Protein AF-A0A6A8Q564-F1 (afdb_monomer_lite)

Structu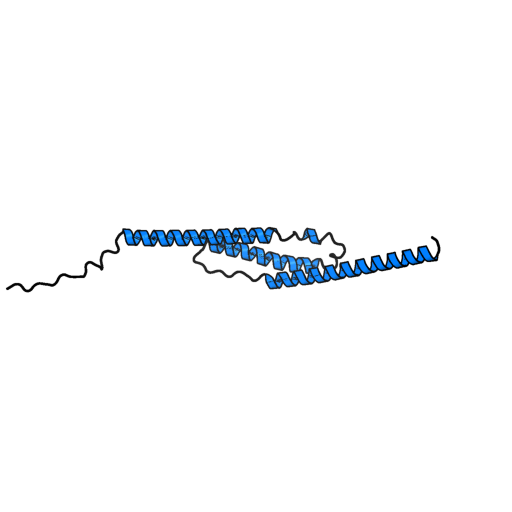re (mmCIF, N/CA/C/O backbone):
data_AF-A0A6A8Q564-F1
#
_entry.id   AF-A0A6A8Q564-F1
#
loop_
_atom_site.group_PDB
_atom_site.id
_atom_site.type_symbol
_atom_site.label_atom_id
_atom_site.label_alt_id
_atom_site.label_comp_id
_atom_site.label_asym_id
_atom_site.label_entity_id
_atom_site.label_seq_id
_atom_site.pdbx_PDB_ins_code
_atom_site.Cartn_x
_atom_site.Cartn_y
_atom_site.Cartn_z
_atom_site.occupancy
_atom_site.B_iso_or_equiv
_atom_site.auth_seq_id
_atom_site.auth_comp_id
_atom_site.auth_asym_id
_atom_site.auth_atom_id
_atom_site.pdbx_PDB_model_num
ATOM 1 N N . MET A 1 1 ? -69.974 5.986 51.481 1.00 38.88 1 MET A N 1
ATOM 2 C CA . MET A 1 1 ? -70.125 5.284 50.184 1.00 38.88 1 MET A CA 1
ATOM 3 C C . MET A 1 1 ? -68.787 5.341 49.445 1.00 38.88 1 MET A C 1
ATOM 5 O O . MET A 1 1 ? -68.250 6.426 49.281 1.00 38.88 1 MET A O 1
ATOM 9 N N . LYS A 1 2 ? -68.194 4.182 49.119 1.00 44.12 2 LYS A N 1
ATOM 10 C CA . LYS A 1 2 ? -66.870 4.023 48.475 1.00 44.12 2 LYS A CA 1
ATOM 11 C C . LYS A 1 2 ? -66.884 4.574 47.041 1.00 44.12 2 LYS A C 1
ATOM 13 O O . LYS A 1 2 ? -67.688 4.102 46.245 1.00 44.12 2 LYS A O 1
ATOM 18 N N . SER A 1 3 ? -65.941 5.448 46.681 1.00 41.62 3 SER A N 1
ATOM 19 C CA . SER A 1 3 ? -65.577 5.686 45.275 1.00 41.62 3 SER A CA 1
ATOM 20 C C . SER A 1 3 ? -64.182 5.121 45.006 1.00 41.62 3 SER A C 1
ATOM 22 O O . SER A 1 3 ? -63.216 5.423 45.706 1.00 41.62 3 SER A O 1
ATOM 24 N N . ARG A 1 4 ? -64.125 4.201 44.041 1.00 47.22 4 ARG A N 1
ATOM 25 C CA . ARG A 1 4 ? -62.981 3.362 43.673 1.00 47.22 4 ARG A CA 1
ATOM 26 C C . ARG A 1 4 ? -61.884 4.210 43.017 1.00 47.22 4 ARG A C 1
ATOM 28 O O . ARG A 1 4 ? -62.090 4.731 41.923 1.00 47.22 4 ARG A O 1
ATOM 35 N N . LYS A 1 5 ? -60.692 4.266 43.623 1.00 45.41 5 LYS A N 1
ATOM 36 C CA . LYS A 1 5 ? -59.458 4.616 42.900 1.00 45.41 5 LYS A CA 1
ATOM 37 C C . LYS A 1 5 ? -59.233 3.555 41.818 1.00 45.41 5 LYS A C 1
ATOM 39 O O . LYS A 1 5 ? -59.021 2.388 42.138 1.00 45.41 5 LYS A O 1
ATOM 44 N N . ARG A 1 6 ? -59.311 3.952 40.546 1.00 45.88 6 ARG A N 1
ATOM 45 C CA . ARG A 1 6 ? -58.879 3.125 39.412 1.00 45.88 6 ARG A CA 1
ATOM 46 C C . ARG A 1 6 ? -57.365 2.943 39.520 1.00 45.88 6 ARG A C 1
ATOM 48 O O . ARG A 1 6 ? -56.615 3.893 39.335 1.00 45.88 6 ARG A O 1
ATOM 55 N N . SER A 1 7 ? -56.930 1.737 39.866 1.00 50.62 7 SER A N 1
ATOM 56 C CA . SER A 1 7 ? -55.524 1.332 39.916 1.00 50.62 7 SER A CA 1
ATOM 57 C C . SER A 1 7 ? -55.163 0.492 38.685 1.00 50.62 7 SER A C 1
ATOM 59 O O . SER A 1 7 ? -54.910 -0.704 38.795 1.00 50.62 7 SER A O 1
ATOM 61 N N . LEU A 1 8 ? -55.179 1.098 37.502 1.00 50.97 8 LEU A N 1
ATOM 62 C CA . LEU A 1 8 ? -54.572 0.574 36.269 1.00 50.97 8 LEU A CA 1
ATOM 63 C C . LEU A 1 8 ? -54.075 1.821 35.520 1.00 50.97 8 LEU A C 1
ATOM 65 O O . LEU A 1 8 ? -54.876 2.716 35.301 1.00 50.97 8 LEU A O 1
ATOM 69 N N . SER A 1 9 ? -52.813 2.039 35.157 1.00 46.44 9 SER A N 1
ATOM 70 C CA . SER A 1 9 ? -51.687 1.150 34.900 1.00 46.44 9 SER A CA 1
ATOM 71 C C . SER A 1 9 ? -50.391 1.952 35.120 1.00 46.44 9 SER A C 1
ATOM 73 O O . SER A 1 9 ? -50.014 2.760 34.284 1.00 46.44 9 SER A O 1
ATOM 75 N N . ILE A 1 10 ? -49.732 1.782 36.270 1.00 44.69 10 ILE A N 1
ATOM 76 C CA . ILE A 1 10 ? -48.368 2.312 36.526 1.00 44.69 10 ILE A CA 1
ATOM 77 C C . ILE A 1 10 ? -47.381 1.133 36.680 1.00 44.69 10 ILE A C 1
ATOM 79 O O . ILE A 1 10 ? -46.178 1.300 36.840 1.00 44.69 10 ILE A O 1
ATOM 83 N N . ARG A 1 11 ? -47.876 -0.111 36.575 1.00 50.00 11 ARG A N 1
ATOM 84 C CA . ARG A 1 11 ? -47.063 -1.332 36.706 1.00 50.00 11 ARG A CA 1
ATOM 85 C C . ARG A 1 11 ? -46.187 -1.635 35.487 1.00 50.00 11 ARG A C 1
ATOM 87 O O . ARG A 1 11 ? -45.422 -2.583 35.551 1.00 50.00 11 ARG A O 1
ATOM 94 N N . GLN A 1 12 ? -46.282 -0.861 34.407 1.00 48.06 12 GLN A N 1
ATOM 95 C CA . GLN A 1 12 ? -45.376 -1.010 33.261 1.00 48.06 12 GLN A CA 1
ATOM 96 C C . GLN A 1 12 ? -44.097 -0.169 33.394 1.00 48.06 12 GLN A C 1
ATOM 98 O O . GLN A 1 12 ? -43.156 -0.388 32.648 1.00 48.06 12 GLN A O 1
ATOM 103 N N . GLN A 1 13 ? -44.017 0.760 34.357 1.00 49.34 13 GLN A N 1
ATOM 104 C CA . GLN A 1 13 ? -42.848 1.638 34.516 1.00 49.34 13 GLN A CA 1
ATOM 105 C C . GLN A 1 13 ? -41.743 1.079 35.424 1.00 49.34 13 GLN A C 1
ATOM 107 O O . GLN A 1 13 ? -40.684 1.688 35.513 1.00 49.34 13 GLN A O 1
ATOM 112 N N . LYS A 1 14 ? -41.961 -0.054 36.109 1.00 53.19 14 LYS A N 1
ATOM 113 C CA . LYS A 1 14 ? -40.992 -0.599 37.082 1.00 53.19 14 LYS A CA 1
ATOM 114 C C . LYS A 1 14 ? -40.462 -1.993 36.754 1.00 53.19 14 LYS A C 1
ATOM 116 O O . LYS A 1 14 ? -39.824 -2.605 37.601 1.00 53.19 14 LYS A O 1
ATOM 121 N N . THR A 1 15 ? -40.701 -2.464 35.537 1.00 51.25 15 THR A N 1
ATOM 122 C CA . THR A 1 15 ? -40.253 -3.784 35.100 1.00 51.25 15 THR A CA 1
ATOM 123 C C . THR A 1 15 ? -39.588 -3.667 33.737 1.00 51.25 15 THR A C 1
ATOM 125 O O . THR A 1 15 ? -40.024 -4.253 32.755 1.00 51.25 15 THR A O 1
ATOM 128 N N . ILE A 1 16 ? -38.498 -2.901 33.676 1.00 59.28 16 ILE A N 1
ATOM 129 C CA . ILE A 1 16 ? -37.371 -3.424 32.908 1.00 59.28 16 ILE A CA 1
ATOM 130 C C . ILE A 1 16 ? -36.977 -4.666 33.715 1.00 59.28 16 ILE A C 1
ATOM 132 O O . ILE A 1 16 ? -36.449 -4.533 34.818 1.00 59.28 16 ILE A O 1
ATOM 136 N N . THR A 1 17 ? -37.448 -5.842 33.293 1.00 74.38 17 THR A N 1
ATOM 137 C CA . THR A 1 17 ? -37.092 -7.106 33.943 1.00 74.38 17 THR A CA 1
ATOM 138 C C . THR A 1 17 ? -35.577 -7.250 33.887 1.00 74.38 17 THR A C 1
ATOM 140 O O . THR A 1 17 ? -34.951 -6.773 32.942 1.00 74.38 17 THR A O 1
ATOM 143 N N . GLU A 1 18 ? -34.983 -7.899 34.883 1.00 76.12 18 GLU A N 1
ATOM 144 C CA . GLU A 1 18 ? -33.559 -8.255 34.838 1.00 76.12 18 GLU A CA 1
ATOM 145 C C . GLU A 1 18 ? -33.235 -8.987 33.522 1.00 76.12 18 GLU A C 1
ATOM 147 O O . GLU A 1 18 ? -32.281 -8.617 32.855 1.00 76.12 18 GLU A O 1
ATOM 152 N N . GLU A 1 19 ? -34.145 -9.846 33.037 1.00 79.62 19 GLU A N 1
ATOM 153 C CA . GLU A 1 19 ? -34.081 -10.466 31.700 1.00 79.62 19 GLU A CA 1
ATOM 154 C C . GLU A 1 19 ? -33.926 -9.466 30.540 1.00 79.62 19 GLU A C 1
ATOM 156 O O . GLU A 1 19 ? -33.156 -9.705 29.613 1.00 79.62 19 GLU A O 1
ATOM 161 N N . LEU A 1 20 ? -34.645 -8.336 30.558 1.00 80.69 20 LEU A N 1
ATOM 162 C CA . LEU A 1 20 ? -34.512 -7.318 29.514 1.00 80.69 20 LEU A CA 1
ATOM 163 C C . LEU A 1 20 ? -33.159 -6.598 29.622 1.00 80.69 20 LEU A C 1
ATOM 165 O O . LEU A 1 20 ? -32.549 -6.312 28.598 1.00 80.69 20 LEU A O 1
ATOM 169 N N . ILE A 1 21 ? -32.674 -6.328 30.838 1.00 82.69 21 ILE A N 1
ATOM 170 C CA . ILE A 1 21 ? -31.349 -5.721 31.059 1.00 82.69 21 ILE A CA 1
ATOM 171 C C . ILE A 1 21 ? -30.245 -6.652 30.561 1.00 82.69 21 ILE A C 1
ATOM 173 O O . ILE A 1 21 ? -29.335 -6.193 29.873 1.00 82.69 21 ILE A O 1
ATOM 177 N N . ASP A 1 22 ? -30.338 -7.934 30.896 1.00 83.56 22 ASP A N 1
ATOM 178 C CA . ASP A 1 22 ? -29.341 -8.934 30.529 1.00 83.56 22 ASP A CA 1
ATOM 179 C C . ASP A 1 22 ? -29.355 -9.173 29.017 1.00 83.56 22 ASP A C 1
ATOM 181 O O . ASP A 1 22 ? -28.312 -9.049 28.390 1.00 83.56 22 ASP A O 1
ATOM 185 N N . SER A 1 23 ? -30.530 -9.313 28.389 1.00 79.25 23 SER A N 1
ATOM 186 C CA . SER A 1 23 ? -30.617 -9.438 26.922 1.00 79.25 23 SER A CA 1
ATOM 187 C C . SER A 1 23 ? -30.040 -8.235 26.163 1.00 79.25 23 SER A C 1
ATOM 189 O O . SER A 1 23 ? -29.470 -8.396 25.085 1.00 79.25 23 SER A O 1
ATOM 191 N N . ILE A 1 24 ? -30.165 -7.021 26.715 1.00 78.62 24 ILE A N 1
ATOM 192 C CA . ILE A 1 24 ? -29.563 -5.819 26.131 1.00 78.62 24 ILE A CA 1
ATOM 193 C C . ILE A 1 24 ? -28.039 -5.879 26.263 1.00 78.62 24 ILE A C 1
ATOM 195 O O . ILE A 1 24 ? -27.350 -5.610 25.283 1.00 78.62 24 ILE A O 1
ATOM 199 N N . LYS A 1 25 ? -27.513 -6.223 27.444 1.00 78.06 25 LYS A N 1
ATOM 200 C CA . LYS A 1 25 ? -26.063 -6.360 27.659 1.00 78.06 25 LYS A CA 1
ATOM 201 C C . LYS A 1 25 ? -25.466 -7.428 26.753 1.00 78.06 25 LYS A C 1
ATOM 203 O O . LYS A 1 25 ? -24.523 -7.120 26.039 1.00 78.06 25 LYS A O 1
ATOM 208 N N . ASP A 1 26 ? -26.076 -8.608 26.715 1.00 83.19 26 ASP A N 1
ATOM 209 C CA . ASP A 1 26 ? -25.619 -9.728 25.895 1.00 83.19 26 ASP A CA 1
ATOM 210 C C . ASP A 1 26 ? -25.576 -9.336 24.411 1.00 83.19 26 ASP A C 1
ATOM 212 O O . ASP A 1 26 ? -24.584 -9.581 23.733 1.00 83.19 26 ASP A O 1
ATOM 216 N N . TYR A 1 27 ? -26.599 -8.633 23.910 1.00 77.12 27 TYR A N 1
ATOM 217 C CA . TYR A 1 27 ? -26.601 -8.134 22.532 1.00 77.12 27 TYR A CA 1
ATOM 218 C C . TYR A 1 27 ? -25.490 -7.100 22.271 1.00 77.12 27 TYR A C 1
ATOM 220 O O . TYR A 1 27 ? -24.844 -7.127 21.220 1.00 77.12 27 TYR A O 1
ATOM 228 N N . PHE A 1 28 ? -25.251 -6.171 23.203 1.00 76.94 28 PHE A N 1
ATOM 229 C CA . PHE A 1 28 ? -24.157 -5.201 23.078 1.00 76.94 28 PHE A CA 1
ATOM 230 C C . PHE A 1 28 ? -22.781 -5.877 23.121 1.00 76.94 28 PHE A C 1
ATOM 232 O O . PHE A 1 28 ? -21.900 -5.487 22.356 1.00 76.94 28 PHE A O 1
ATOM 239 N N . ASP A 1 29 ? -22.618 -6.911 23.940 1.00 84.62 29 ASP A N 1
ATOM 240 C CA . ASP A 1 29 ? -21.383 -7.686 24.030 1.00 84.62 29 ASP A CA 1
ATOM 241 C C . ASP A 1 29 ? -21.158 -8.512 22.750 1.00 84.62 29 ASP A C 1
ATOM 243 O O . ASP A 1 29 ? -20.077 -8.464 22.164 1.00 84.62 29 ASP A O 1
ATOM 247 N N . GLU A 1 30 ? -22.187 -9.195 22.236 1.00 87.06 30 GLU A N 1
ATOM 248 C CA . GLU A 1 30 ? -22.106 -9.961 20.983 1.00 87.06 30 GLU A CA 1
ATOM 249 C C . GLU A 1 30 ? -21.781 -9.074 19.775 1.00 87.06 30 GLU A C 1
ATOM 251 O O . GLU A 1 30 ? -20.938 -9.422 18.941 1.00 87.06 30 GLU A O 1
ATOM 256 N N . THR A 1 31 ? -22.441 -7.917 19.669 1.00 84.88 31 THR A N 1
ATOM 257 C CA . THR A 1 31 ? -22.193 -6.968 18.574 1.00 84.88 31 THR A CA 1
ATOM 258 C C . THR A 1 31 ? -20.792 -6.375 18.658 1.00 84.88 31 THR A C 1
ATOM 260 O O . THR A 1 31 ? -20.092 -6.328 17.645 1.00 84.88 31 THR A O 1
ATOM 263 N N . PHE A 1 32 ? -20.337 -6.017 19.860 1.00 87.00 32 PHE A N 1
ATOM 264 C CA . PHE A 1 32 ? -18.974 -5.551 20.091 1.00 87.00 32 PHE A CA 1
ATOM 265 C C . PHE A 1 32 ? -17.935 -6.607 19.687 1.00 87.00 32 PHE A C 1
ATOM 267 O O . PHE A 1 32 ? -17.041 -6.320 18.890 1.00 87.00 32 PHE A O 1
ATOM 274 N N . GLU A 1 33 ? -18.074 -7.847 20.158 1.00 90.69 33 GLU A N 1
ATOM 275 C CA . GLU A 1 33 ? -17.155 -8.939 19.814 1.00 90.69 33 GLU A CA 1
ATOM 276 C C . GLU A 1 33 ? -17.154 -9.247 18.308 1.00 90.69 33 GLU A C 1
ATOM 278 O O . GLU A 1 33 ? -16.105 -9.515 17.709 1.00 90.69 33 GLU A O 1
ATOM 283 N N . SER A 1 34 ? -18.317 -9.169 17.656 1.00 92.69 34 SER A N 1
ATOM 284 C CA . SER A 1 34 ? -18.436 -9.315 16.202 1.00 92.69 34 SER A CA 1
ATOM 285 C C . SER A 1 34 ? -17.668 -8.224 15.444 1.00 92.69 34 SER A C 1
ATOM 287 O O . SER A 1 34 ? -16.942 -8.523 14.484 1.00 92.69 34 SER A O 1
ATOM 289 N N . ASP A 1 35 ? -17.773 -6.970 15.881 1.00 92.88 35 ASP A N 1
ATOM 290 C CA . ASP A 1 35 ? -17.071 -5.841 15.268 1.00 92.88 35 ASP A CA 1
ATOM 291 C C . ASP A 1 35 ? -15.551 -5.962 15.453 1.00 92.88 35 ASP A C 1
ATOM 293 O O . ASP A 1 35 ? -14.792 -5.812 14.489 1.00 92.88 35 ASP A O 1
ATOM 297 N N . ILE A 1 36 ? -15.092 -6.342 16.649 1.00 95.44 36 ILE A N 1
ATOM 298 C CA . ILE A 1 36 ? -13.671 -6.607 16.923 1.00 95.44 36 ILE A CA 1
ATOM 299 C C . ILE A 1 36 ? -13.137 -7.738 16.047 1.00 95.44 36 ILE A C 1
ATOM 301 O O . ILE A 1 36 ? -12.054 -7.623 15.464 1.00 95.44 36 ILE A O 1
ATOM 305 N N . ASN A 1 37 ? -13.891 -8.827 15.905 1.00 96.38 37 ASN A N 1
ATOM 306 C CA . ASN A 1 37 ? -13.502 -9.931 15.031 1.00 96.38 37 ASN A CA 1
ATOM 307 C C . ASN A 1 37 ? -13.449 -9.509 13.558 1.00 96.38 37 ASN A C 1
ATOM 309 O O . ASN A 1 37 ? -12.573 -9.964 12.818 1.00 96.38 37 ASN A O 1
ATOM 313 N N . SER A 1 38 ? -14.339 -8.617 13.129 1.00 96.44 38 SER A N 1
ATOM 314 C CA . SER A 1 38 ? -14.319 -8.053 11.777 1.00 96.44 38 SER A CA 1
ATOM 315 C C . SER A 1 38 ? -13.082 -7.182 11.543 1.00 96.44 38 SER A C 1
ATOM 317 O O . SER A 1 38 ? -12.436 -7.317 10.502 1.00 96.44 38 SER A O 1
ATOM 319 N N . LEU A 1 39 ? -12.684 -6.369 12.526 1.00 96.75 39 LEU A N 1
ATOM 320 C CA . LEU A 1 39 ? -11.449 -5.580 12.470 1.00 96.75 39 LEU A CA 1
ATOM 321 C C . LEU A 1 39 ? -10.193 -6.463 12.435 1.00 96.75 39 LEU A C 1
ATOM 323 O O . LEU A 1 39 ? -9.297 -6.211 11.635 1.00 96.75 39 LEU A O 1
ATOM 327 N N . LYS A 1 40 ? -10.138 -7.543 13.224 1.00 97.75 40 LYS A N 1
ATOM 328 C CA . LYS A 1 40 ? -9.022 -8.511 13.179 1.00 97.75 40 LYS A CA 1
ATOM 329 C C . LYS A 1 40 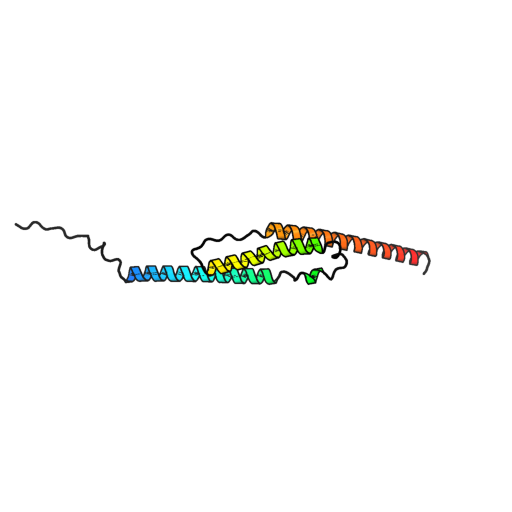? -8.911 -9.198 11.816 1.00 97.75 40 LYS A C 1
ATOM 331 O O . LYS A 1 40 ? -7.815 -9.355 11.289 1.00 97.75 40 LYS A O 1
ATOM 336 N N . LYS A 1 41 ? -10.044 -9.572 11.209 1.00 98.12 41 LYS A N 1
ATOM 337 C CA . LYS A 1 41 ? -10.068 -10.119 9.841 1.00 98.12 41 LYS A CA 1
ATOM 338 C C . LYS A 1 41 ? -9.593 -9.096 8.810 1.00 98.12 41 LYS A C 1
ATOM 340 O O . LYS A 1 41 ? -8.900 -9.475 7.870 1.00 98.12 41 LYS A O 1
ATOM 345 N N . LEU A 1 42 ? -9.967 -7.824 8.969 1.00 97.12 42 LEU A N 1
ATOM 346 C CA . LEU A 1 42 ? -9.468 -6.742 8.122 1.00 97.12 42 LEU A CA 1
ATOM 347 C C . LEU A 1 42 ? -7.948 -6.602 8.252 1.00 97.12 42 LEU A C 1
ATOM 349 O O . LEU A 1 42 ? -7.285 -6.561 7.222 1.00 97.12 42 LEU A O 1
ATOM 353 N N . LEU A 1 43 ? -7.414 -6.586 9.479 1.00 97.81 43 LEU A N 1
ATOM 354 C CA . LEU A 1 43 ? -5.973 -6.523 9.732 1.00 97.81 43 LEU A CA 1
ATOM 355 C C . LEU A 1 43 ? -5.241 -7.679 9.050 1.00 97.81 43 LEU A C 1
ATOM 357 O O . LEU A 1 43 ? -4.310 -7.428 8.300 1.00 97.81 43 LEU A O 1
ATOM 361 N N . ASN A 1 44 ? -5.708 -8.920 9.222 1.00 98.00 44 ASN A N 1
ATOM 362 C CA . ASN A 1 44 ? -5.086 -10.080 8.578 1.00 98.00 44 ASN A CA 1
ATOM 363 C C . ASN A 1 44 ? -5.059 -9.943 7.051 1.00 98.00 44 ASN A C 1
ATOM 365 O O . ASN A 1 44 ? -4.005 -10.085 6.445 1.00 98.00 44 ASN A O 1
ATOM 369 N N . ARG A 1 45 ? -6.197 -9.604 6.429 1.00 97.69 45 ARG A N 1
ATOM 370 C CA . ARG A 1 45 ? -6.271 -9.413 4.970 1.00 97.69 45 ARG A CA 1
ATOM 371 C C . ARG A 1 45 ? -5.374 -8.277 4.487 1.00 97.69 45 ARG A C 1
ATOM 373 O O . ARG A 1 45 ? -4.834 -8.352 3.387 1.00 97.69 45 ARG A O 1
ATOM 380 N N . TYR A 1 46 ? -5.275 -7.209 5.275 1.00 96.62 46 TYR A N 1
ATOM 381 C CA . TYR A 1 46 ? -4.403 -6.084 4.976 1.00 96.62 46 TYR A CA 1
ATOM 382 C C . TYR A 1 46 ? -2.939 -6.530 5.038 1.00 96.62 46 TYR A C 1
ATOM 384 O O . TYR A 1 46 ? -2.234 -6.383 4.048 1.00 96.62 46 TYR A O 1
ATOM 392 N N . SER A 1 47 ? -2.514 -7.175 6.126 1.00 95.06 47 SER A N 1
ATOM 393 C CA . SER A 1 47 ? -1.157 -7.706 6.286 1.00 95.06 47 SER A CA 1
ATOM 394 C C . SER A 1 47 ? -0.781 -8.686 5.173 1.00 95.06 47 SER A C 1
ATOM 396 O O . SER A 1 47 ? 0.232 -8.472 4.513 1.00 95.06 47 SER A O 1
ATOM 398 N N . GLU A 1 48 ? -1.637 -9.668 4.874 1.00 96.50 48 GLU A N 1
ATOM 399 C CA . GLU A 1 48 ? -1.440 -10.626 3.774 1.00 96.50 48 GLU A CA 1
ATOM 400 C C . GLU A 1 48 ? -1.227 -9.915 2.430 1.00 96.50 48 GLU A C 1
ATOM 402 O O . GLU A 1 48 ? -0.311 -10.252 1.685 1.00 96.50 48 GLU A O 1
ATOM 407 N N . ALA A 1 49 ? -2.032 -8.892 2.120 1.00 94.44 49 ALA A N 1
ATOM 408 C CA . ALA A 1 49 ? -1.850 -8.115 0.897 1.00 94.44 49 ALA A CA 1
ATOM 409 C C . ALA A 1 49 ? -0.504 -7.371 0.891 1.00 94.44 49 ALA A C 1
ATOM 411 O O . ALA A 1 49 ? 0.154 -7.284 -0.144 1.00 94.44 49 ALA A O 1
ATOM 412 N N . THR A 1 50 ? -0.062 -6.860 2.039 1.00 93.31 50 THR A N 1
ATOM 413 C CA . THR A 1 50 ? 1.190 -6.095 2.144 1.00 93.31 50 THR A CA 1
ATOM 414 C C . THR A 1 50 ? 2.446 -6.961 2.137 1.00 93.31 50 THR A C 1
ATOM 416 O O . THR A 1 50 ? 3.504 -6.476 1.745 1.00 93.31 50 THR A O 1
ATOM 419 N N . GLU A 1 51 ? 2.333 -8.236 2.511 1.00 93.25 51 GLU A N 1
ATOM 420 C CA . GLU A 1 51 ? 3.405 -9.231 2.388 1.00 93.25 51 GLU A CA 1
ATOM 421 C C . GLU A 1 51 ? 3.688 -9.601 0.927 1.00 93.25 51 GLU A C 1
ATOM 423 O O . GLU A 1 51 ? 4.781 -10.063 0.611 1.00 93.25 51 GLU A O 1
ATOM 428 N N . THR A 1 52 ? 2.739 -9.360 0.013 1.00 93.44 52 THR A N 1
ATOM 429 C CA . THR A 1 52 ? 2.964 -9.575 -1.427 1.00 93.44 52 THR A CA 1
ATOM 430 C C . THR A 1 52 ? 3.848 -8.509 -2.075 1.00 93.44 52 THR A C 1
ATOM 432 O O . THR A 1 52 ? 4.288 -8.699 -3.209 1.00 93.44 52 THR A O 1
ATOM 435 N N . ILE A 1 53 ? 4.112 -7.396 -1.379 1.00 92.62 53 ILE A N 1
ATOM 436 C CA . ILE A 1 53 ? 4.978 -6.324 -1.874 1.00 92.62 53 ILE A CA 1
ATOM 437 C C . ILE A 1 53 ? 6.426 -6.845 -1.864 1.00 92.62 53 ILE A C 1
ATOM 439 O O . ILE A 1 53 ? 6.931 -7.163 -0.784 1.00 92.62 53 ILE A O 1
ATOM 443 N N . PRO A 1 54 ? 7.099 -6.941 -3.028 1.00 91.38 54 PRO A N 1
ATOM 444 C CA . PRO A 1 54 ? 8.474 -7.424 -3.097 1.00 91.38 54 PRO A CA 1
ATOM 445 C C . PRO A 1 54 ? 9.421 -6.516 -2.321 1.00 91.38 54 PRO A C 1
ATOM 447 O O . PRO A 1 54 ? 9.255 -5.301 -2.344 1.00 91.38 54 PRO A O 1
ATOM 450 N N . ASP A 1 55 ? 10.443 -7.100 -1.698 1.00 91.06 55 ASP A N 1
ATOM 451 C CA . ASP A 1 55 ? 11.522 -6.327 -1.088 1.00 91.06 55 ASP A CA 1
ATOM 452 C C . ASP A 1 55 ? 12.254 -5.467 -2.133 1.00 91.06 55 ASP A C 1
ATOM 454 O O . ASP A 1 55 ? 12.372 -5.856 -3.300 1.00 91.06 55 ASP A O 1
ATOM 458 N N . ILE A 1 56 ? 12.775 -4.313 -1.708 1.00 89.75 56 ILE A N 1
ATOM 459 C CA . ILE A 1 56 ? 13.453 -3.374 -2.607 1.00 89.75 56 ILE A CA 1
ATOM 460 C C . ILE A 1 56 ? 14.659 -4.009 -3.322 1.00 89.75 56 ILE A C 1
ATOM 462 O O . ILE A 1 56 ? 14.879 -3.745 -4.506 1.00 89.75 56 ILE A O 1
ATOM 466 N N . SER A 1 57 ? 15.348 -4.953 -2.671 1.00 88.88 57 SER A N 1
ATOM 467 C CA . SER A 1 57 ? 16.491 -5.681 -3.243 1.00 88.88 57 SER A CA 1
ATOM 468 C C . SER A 1 57 ? 16.146 -6.503 -4.490 1.00 88.88 57 SER A C 1
ATOM 470 O O . SER A 1 57 ? 17.023 -6.825 -5.297 1.00 88.88 57 SER A O 1
ATOM 472 N N . VAL A 1 58 ? 14.865 -6.825 -4.711 1.00 87.94 58 VAL A N 1
ATOM 473 C CA . VAL A 1 58 ? 14.411 -7.502 -5.935 1.00 87.94 58 VAL A CA 1
ATOM 474 C C . VAL A 1 58 ? 14.658 -6.626 -7.169 1.00 87.94 58 VAL A C 1
ATOM 476 O O . VAL A 1 58 ? 14.955 -7.153 -8.244 1.00 87.94 58 VAL A O 1
ATOM 479 N N . PHE A 1 59 ? 14.589 -5.301 -7.022 1.00 84.00 59 PHE A N 1
ATOM 480 C CA . PHE A 1 59 ? 14.722 -4.341 -8.121 1.00 84.00 59 PHE A CA 1
ATOM 481 C C . PHE A 1 59 ? 16.177 -3.927 -8.387 1.00 84.00 59 PHE A C 1
ATOM 483 O O . PHE A 1 59 ? 16.534 -3.649 -9.533 1.00 84.00 59 PHE A O 1
ATOM 490 N N . GLU A 1 60 ? 17.032 -3.972 -7.364 1.00 82.12 60 GLU A N 1
ATOM 491 C CA . GLU A 1 60 ? 18.445 -3.560 -7.426 1.00 82.12 60 GLU A CA 1
ATOM 492 C C . GLU A 1 60 ? 19.296 -4.415 -8.383 1.00 82.12 60 GLU A C 1
ATOM 494 O O . GLU A 1 60 ? 20.298 -3.953 -8.924 1.00 82.12 60 GLU A O 1
ATOM 499 N N . ASN A 1 61 ? 18.882 -5.654 -8.667 1.00 77.94 61 ASN A N 1
ATOM 500 C CA . ASN A 1 61 ? 19.630 -6.578 -9.531 1.00 77.94 61 ASN A CA 1
ATOM 501 C C . ASN A 1 61 ? 19.586 -6.227 -11.035 1.00 77.94 61 ASN A C 1
ATOM 503 O O . ASN A 1 61 ? 20.119 -6.971 -11.864 1.00 77.94 61 ASN A O 1
ATOM 507 N N . ASN A 1 62 ? 18.948 -5.119 -11.419 1.00 77.56 62 ASN A N 1
ATOM 508 C CA . ASN A 1 62 ? 18.811 -4.700 -12.808 1.00 77.56 62 ASN A CA 1
ATOM 509 C C . ASN A 1 62 ? 19.807 -3.576 -13.163 1.00 77.56 62 ASN A C 1
ATOM 511 O O . ASN A 1 62 ? 19.693 -2.485 -12.623 1.00 77.56 62 ASN A O 1
ATOM 515 N N . PRO A 1 63 ? 20.718 -3.742 -14.140 1.00 77.81 63 PRO A N 1
ATOM 516 C CA . PRO A 1 63 ? 21.640 -2.674 -14.552 1.00 77.81 63 PRO A CA 1
ATOM 517 C C . PRO A 1 63 ? 20.966 -1.377 -15.038 1.00 77.81 63 PRO A C 1
ATOM 519 O O . PRO A 1 63 ? 21.598 -0.328 -15.081 1.00 77.81 63 PRO A O 1
ATOM 522 N N . MET A 1 64 ? 19.689 -1.431 -15.432 1.00 81.25 64 MET A N 1
ATOM 523 C CA . MET A 1 64 ? 18.906 -0.249 -15.815 1.00 81.25 64 MET A CA 1
ATOM 524 C C . MET A 1 64 ? 18.296 0.488 -14.609 1.00 81.25 64 MET A C 1
ATOM 526 O O . MET A 1 64 ? 17.699 1.544 -14.810 1.00 81.25 64 MET A O 1
ATOM 530 N N . TYR A 1 65 ? 18.448 -0.047 -13.391 1.00 82.56 65 TYR A N 1
ATOM 531 C CA . TYR A 1 65 ? 17.983 0.532 -12.127 1.00 82.56 65 TYR A CA 1
ATOM 532 C C . TYR A 1 65 ? 18.891 1.654 -11.616 1.00 82.56 65 TYR A C 1
ATOM 534 O O . TYR A 1 65 ? 18.378 2.664 -11.153 1.00 82.56 65 TYR A O 1
ATOM 542 N N . GLU A 1 66 ? 20.217 1.521 -11.753 1.00 86.00 66 GLU A N 1
ATOM 543 C CA . GLU A 1 66 ? 21.221 2.453 -11.197 1.00 86.00 66 GLU A CA 1
ATOM 544 C C . GLU A 1 66 ? 20.909 3.946 -11.459 1.00 86.00 66 GLU A C 1
ATOM 546 O O . GLU A 1 66 ? 20.972 4.746 -10.526 1.00 86.00 66 GLU A O 1
ATOM 551 N N . PRO A 1 67 ? 20.470 4.375 -12.665 1.00 88.50 67 PRO A N 1
ATOM 552 C CA . PRO A 1 67 ? 20.141 5.784 -12.907 1.00 88.50 67 PRO A CA 1
ATOM 553 C C . PRO A 1 67 ? 18.911 6.297 -12.142 1.00 88.50 67 PRO A C 1
ATOM 555 O O . PRO A 1 67 ? 18.693 7.507 -12.087 1.00 88.50 67 PRO A O 1
ATOM 558 N N . PHE A 1 68 ? 18.087 5.393 -11.619 1.00 90.50 68 PHE A N 1
ATOM 559 C CA . PHE A 1 68 ? 16.816 5.669 -10.956 1.00 90.50 68 PHE A CA 1
ATOM 560 C C . PHE A 1 68 ? 16.810 5.282 -9.478 1.00 90.50 68 PHE A C 1
ATOM 562 O O . PHE A 1 68 ? 15.852 5.628 -8.796 1.00 90.50 68 PHE A O 1
ATOM 569 N N . GLU A 1 69 ? 17.858 4.619 -8.984 1.00 91.69 69 GLU A N 1
ATOM 570 C CA . GLU A 1 69 ? 17.972 4.064 -7.628 1.00 91.69 69 GLU A CA 1
ATOM 571 C C . GLU A 1 69 ? 17.427 5.011 -6.558 1.00 91.69 69 GLU A C 1
ATOM 573 O O . GLU A 1 69 ? 16.464 4.695 -5.869 1.00 91.69 69 GLU A O 1
ATOM 578 N N . LYS A 1 70 ? 17.957 6.235 -6.501 1.00 93.25 70 LYS A N 1
ATOM 579 C CA . LYS A 1 70 ? 17.550 7.220 -5.493 1.00 93.25 70 LYS A CA 1
ATOM 580 C C . LYS A 1 70 ? 16.071 7.620 -5.583 1.00 93.25 70 LYS A C 1
ATOM 582 O O . LYS A 1 70 ? 15.437 7.851 -4.555 1.00 93.25 70 LYS A O 1
ATOM 587 N N . ASP A 1 71 ? 15.541 7.783 -6.794 1.00 94.81 71 ASP A N 1
ATOM 588 C CA . ASP A 1 71 ? 14.138 8.177 -6.984 1.00 94.81 71 ASP A CA 1
ATOM 589 C C . ASP A 1 71 ? 13.200 7.003 -6.680 1.00 94.81 71 ASP A C 1
ATOM 591 O O . ASP A 1 71 ? 12.168 7.169 -6.028 1.00 94.81 71 ASP A O 1
ATOM 595 N N . PHE A 1 72 ? 13.617 5.796 -7.064 1.00 94.94 72 PHE A N 1
ATOM 596 C CA . PHE A 1 72 ? 12.915 4.560 -6.760 1.00 94.94 72 PHE A CA 1
ATOM 597 C C . PHE A 1 72 ? 12.840 4.313 -5.258 1.00 94.94 72 PHE A C 1
ATOM 599 O O . PHE A 1 72 ? 11.743 4.140 -4.735 1.00 94.94 72 PHE A O 1
ATOM 606 N N . GLU A 1 73 ? 13.969 4.365 -4.550 1.00 95.12 73 GLU A N 1
ATOM 607 C CA . GLU A 1 73 ? 14.023 4.227 -3.092 1.00 95.12 73 GLU A CA 1
ATOM 608 C C . GLU A 1 73 ? 13.094 5.220 -2.397 1.00 95.12 73 GLU A C 1
ATOM 610 O O . GLU A 1 73 ? 12.348 4.856 -1.487 1.00 95.12 73 GLU A O 1
ATOM 615 N N . LEU A 1 74 ? 13.107 6.482 -2.831 1.00 96.50 74 LEU A N 1
ATOM 616 C CA . LEU A 1 74 ? 12.268 7.522 -2.248 1.00 96.50 74 LEU A CA 1
ATOM 617 C C . LEU A 1 74 ? 10.777 7.209 -2.424 1.00 96.50 74 LEU A C 1
ATOM 619 O O . LEU A 1 74 ? 10.020 7.268 -1.452 1.00 96.50 74 LEU A O 1
ATOM 623 N N . LYS A 1 75 ? 10.354 6.850 -3.640 1.00 97.12 75 LYS A N 1
ATOM 624 C CA . LYS A 1 75 ? 8.953 6.522 -3.954 1.00 97.12 75 LYS A CA 1
ATOM 625 C C . LYS A 1 75 ? 8.506 5.225 -3.279 1.00 97.12 75 LYS A C 1
ATOM 627 O O . LYS A 1 75 ? 7.422 5.182 -2.696 1.00 97.12 75 LYS A O 1
ATOM 632 N N . TYR A 1 76 ? 9.359 4.204 -3.287 1.00 96.69 76 TYR A N 1
ATOM 633 C CA . TYR A 1 76 ? 9.108 2.924 -2.633 1.00 96.69 76 TYR A CA 1
ATOM 634 C C . TYR A 1 76 ? 8.922 3.100 -1.122 1.00 96.69 76 TYR A C 1
ATOM 636 O O . TYR A 1 76 ? 7.919 2.650 -0.564 1.00 96.69 76 TYR A O 1
ATOM 644 N N . ASN A 1 77 ? 9.824 3.834 -0.465 1.00 96.44 77 ASN A N 1
ATOM 645 C CA . ASN A 1 77 ? 9.729 4.108 0.969 1.00 96.44 77 ASN A CA 1
ATOM 646 C C . ASN A 1 77 ? 8.496 4.953 1.313 1.00 96.44 77 ASN A C 1
ATOM 648 O O . ASN A 1 77 ? 7.832 4.683 2.313 1.00 96.44 77 ASN A O 1
ATOM 652 N N . ALA A 1 78 ? 8.135 5.932 0.476 1.00 97.50 78 ALA A N 1
ATOM 653 C CA . ALA A 1 78 ? 6.918 6.718 0.670 1.00 97.50 78 ALA A CA 1
ATOM 654 C C . ALA A 1 78 ? 5.652 5.845 0.600 1.00 97.50 78 ALA A C 1
ATOM 656 O O . ALA A 1 78 ? 4.755 5.982 1.435 1.00 97.50 78 ALA A O 1
ATOM 657 N N . PHE A 1 79 ? 5.578 4.919 -0.360 1.00 97.75 79 PHE A N 1
ATOM 658 C CA . PHE A 1 79 ? 4.493 3.940 -0.429 1.00 97.75 79 PHE A CA 1
ATOM 659 C C . PHE A 1 79 ? 4.484 3.025 0.801 1.00 97.75 79 PHE A C 1
ATOM 661 O O . PHE A 1 79 ? 3.452 2.905 1.469 1.00 97.75 79 PHE A O 1
ATOM 668 N N . LYS A 1 80 ? 5.637 2.448 1.157 1.00 96.56 80 LYS A N 1
ATOM 669 C CA . LYS A 1 80 ? 5.750 1.512 2.279 1.00 96.56 80 LYS A CA 1
ATOM 670 C C . LYS A 1 80 ? 5.375 2.150 3.618 1.00 96.56 80 LYS A C 1
ATOM 672 O O . LYS A 1 80 ? 4.622 1.551 4.381 1.00 96.56 80 LYS A O 1
ATOM 677 N N . GLN A 1 81 ? 5.777 3.396 3.850 1.00 97.25 81 GLN A N 1
ATOM 678 C CA . GLN A 1 81 ? 5.435 4.135 5.064 1.00 97.25 81 GLN A CA 1
ATOM 679 C C . GLN A 1 81 ? 3.919 4.343 5.223 1.00 97.25 81 GLN A C 1
ATOM 681 O O . GLN A 1 81 ? 3.394 4.285 6.339 1.00 97.25 81 GLN A O 1
ATOM 686 N N . ILE A 1 82 ? 3.187 4.593 4.128 1.00 97.94 82 ILE A N 1
ATOM 687 C CA . ILE A 1 82 ? 1.720 4.710 4.179 1.00 97.94 82 ILE A CA 1
ATOM 688 C C . ILE A 1 82 ? 1.100 3.370 4.566 1.00 97.94 82 ILE A C 1
ATOM 690 O O . ILE A 1 82 ? 0.188 3.332 5.395 1.00 97.94 82 ILE A O 1
ATOM 694 N N . ILE A 1 83 ? 1.610 2.284 3.988 1.00 97.19 83 ILE A N 1
ATOM 695 C CA . ILE A 1 83 ? 1.157 0.934 4.295 1.00 97.19 83 ILE A CA 1
ATOM 696 C C . ILE A 1 83 ? 1.359 0.610 5.778 1.00 97.19 83 ILE A C 1
ATOM 698 O O . ILE A 1 83 ? 0.398 0.209 6.430 1.00 97.19 83 ILE A O 1
ATOM 702 N N . GLU A 1 84 ? 2.556 0.852 6.311 1.00 96.50 84 GLU A N 1
ATOM 703 C CA . GLU A 1 84 ? 2.893 0.632 7.724 1.00 96.50 84 GLU A CA 1
ATOM 704 C C . GLU A 1 84 ? 2.030 1.488 8.653 1.00 96.50 84 GLU A C 1
ATOM 706 O O . GLU A 1 84 ? 1.427 0.963 9.587 1.00 96.50 84 GLU A O 1
ATOM 711 N N . THR A 1 85 ? 1.858 2.778 8.335 1.00 97.81 85 THR A N 1
ATOM 712 C CA . THR A 1 85 ? 0.982 3.658 9.126 1.00 97.81 85 THR A CA 1
ATOM 713 C C . THR A 1 85 ? -0.455 3.127 9.167 1.00 97.81 85 THR A C 1
ATOM 715 O O . THR A 1 85 ? -1.126 3.189 10.193 1.00 97.81 85 THR A O 1
ATOM 718 N N . ASN A 1 86 ? -0.972 2.632 8.042 1.00 98.19 86 ASN A N 1
ATOM 719 C CA . ASN A 1 86 ? -2.327 2.092 7.986 1.00 98.19 86 ASN A CA 1
ATOM 720 C C . ASN A 1 86 ? -2.471 0.803 8.804 1.00 98.1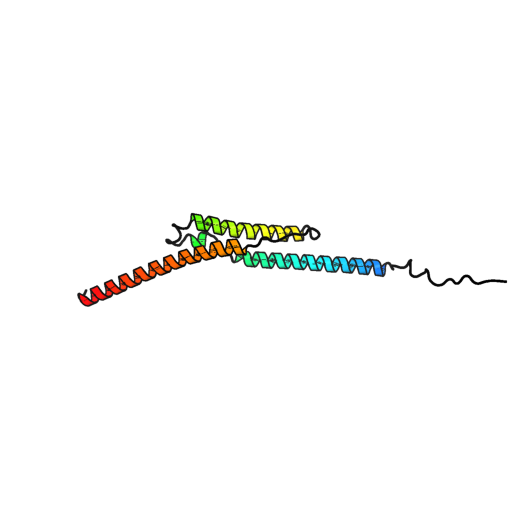9 86 ASN A C 1
ATOM 722 O O . ASN A 1 86 ? -3.518 0.616 9.422 1.00 98.19 86 ASN A O 1
ATOM 726 N N . THR A 1 87 ? -1.443 -0.048 8.851 1.00 97.44 87 THR A N 1
ATOM 727 C CA . THR A 1 87 ? -1.415 -1.219 9.740 1.00 97.44 87 THR A CA 1
ATOM 728 C C . THR A 1 87 ? -1.541 -0.785 11.201 1.00 97.44 87 THR A C 1
ATOM 730 O O . THR A 1 87 ? -2.443 -1.255 11.894 1.00 97.44 87 THR A O 1
ATOM 733 N N . GLU A 1 88 ? -0.724 0.178 11.641 1.00 97.31 88 GLU A N 1
ATOM 734 C CA . GLU A 1 88 ? -0.777 0.729 13.005 1.00 97.31 88 GLU A CA 1
ATOM 735 C C . GLU A 1 88 ? -2.157 1.317 13.333 1.00 97.31 88 GLU A C 1
ATOM 737 O O . GLU A 1 88 ? -2.719 1.045 14.392 1.00 97.31 88 GLU A O 1
ATOM 742 N N . LEU A 1 89 ? -2.758 2.063 12.399 1.00 98.19 89 LEU A N 1
ATOM 743 C CA . LEU A 1 89 ? -4.101 2.618 12.576 1.00 98.19 89 LEU A CA 1
ATOM 744 C C . LEU A 1 89 ? -5.145 1.514 12.801 1.00 98.19 89 LEU A C 1
ATOM 746 O O . LEU A 1 89 ? -5.980 1.634 13.701 1.00 98.19 89 LEU A O 1
ATOM 750 N N . ILE A 1 90 ? -5.111 0.432 12.017 1.00 97.56 90 ILE A N 1
ATOM 751 C CA . ILE A 1 90 ? -6.044 -0.693 12.184 1.00 97.56 90 ILE A CA 1
ATOM 752 C C . ILE A 1 90 ? -5.832 -1.369 13.547 1.00 97.56 90 ILE A C 1
ATOM 754 O O . ILE A 1 90 ? -6.811 -1.661 14.240 1.00 97.56 90 ILE A O 1
ATOM 758 N N . GLU A 1 91 ? -4.584 -1.582 13.966 1.00 97.19 91 GLU A N 1
ATOM 759 C CA . GLU A 1 91 ? -4.271 -2.131 15.290 1.00 97.19 91 GLU A CA 1
ATOM 760 C C . GLU A 1 91 ? -4.786 -1.241 16.424 1.00 97.19 91 GLU A C 1
ATOM 762 O O . GLU A 1 91 ? -5.392 -1.726 17.383 1.00 97.19 91 GLU A O 1
ATOM 767 N N . ASP A 1 92 ? -4.592 0.068 16.312 1.00 96.94 92 ASP A N 1
ATOM 768 C CA . ASP A 1 92 ? -5.042 1.028 17.312 1.00 96.94 92 ASP A CA 1
ATOM 769 C C . ASP A 1 92 ? -6.566 1.124 17.361 1.00 96.94 92 ASP A C 1
ATOM 771 O O . ASP A 1 92 ? -7.139 1.247 18.446 1.00 96.94 92 ASP A O 1
ATOM 775 N N . LYS A 1 93 ? -7.248 0.955 16.222 1.00 96.56 93 LYS A N 1
ATOM 776 C CA . LYS A 1 93 ? -8.708 0.828 16.174 1.00 96.56 93 LYS A CA 1
ATOM 777 C C . LYS A 1 93 ? -9.203 -0.427 16.893 1.00 96.56 93 LYS A C 1
ATOM 779 O O . LYS A 1 93 ? -10.252 -0.372 17.527 1.00 96.56 93 LYS A O 1
ATOM 784 N N . ILE A 1 94 ? -8.463 -1.536 16.839 1.00 95.81 94 ILE A N 1
ATOM 785 C CA . ILE A 1 94 ? -8.784 -2.751 17.606 1.00 95.81 94 ILE A CA 1
ATOM 786 C C . ILE A 1 94 ? -8.574 -2.514 19.108 1.00 95.81 94 ILE A C 1
ATOM 788 O O . ILE A 1 94 ? -9.413 -2.920 19.910 1.00 95.81 94 ILE A O 1
ATOM 792 N N . LYS A 1 95 ? -7.482 -1.843 19.500 1.00 95.00 95 LYS A N 1
ATOM 793 C CA . LYS A 1 95 ? -7.184 -1.515 20.910 1.00 95.00 95 LYS A CA 1
ATOM 794 C C . LYS A 1 95 ? -8.164 -0.489 21.489 1.00 95.00 95 LYS A C 1
ATOM 796 O O . LYS A 1 95 ? -8.475 -0.547 22.675 1.00 95.00 95 LYS A O 1
ATOM 801 N N . SER A 1 96 ? -8.643 0.438 20.659 1.00 93.56 96 SER A N 1
ATOM 802 C CA . SER A 1 96 ? -9.525 1.549 21.041 1.00 93.56 96 SER A CA 1
ATOM 803 C C . SER A 1 96 ? -10.743 1.658 20.103 1.00 93.56 96 SER A C 1
ATOM 805 O O . SER A 1 96 ? -10.844 2.604 19.317 1.00 93.56 96 SER A O 1
ATOM 807 N N . PRO A 1 97 ? -11.720 0.734 20.191 1.00 89.69 97 PRO A N 1
ATOM 808 C CA . PRO A 1 97 ? -12.816 0.598 19.216 1.00 89.69 97 PRO A CA 1
ATOM 809 C C . PRO A 1 97 ? -13.755 1.800 19.152 1.00 89.69 97 PRO A C 1
ATOM 811 O O . PRO A 1 97 ? -14.361 2.070 18.116 1.00 89.69 97 PRO A O 1
ATOM 814 N N . SER A 1 98 ? -13.856 2.560 20.239 1.00 90.31 98 SER A N 1
ATOM 815 C CA . SER A 1 98 ? -14.659 3.781 20.315 1.00 90.31 98 SER A CA 1
ATOM 816 C C . SER A 1 98 ? -14.007 4.984 19.626 1.00 90.31 98 SER A C 1
ATOM 818 O O . SER A 1 98 ? -14.696 5.959 19.328 1.00 90.31 98 SER A O 1
ATOM 820 N N . VAL A 1 99 ? -12.702 4.929 19.335 1.00 92.75 99 VAL A N 1
ATOM 821 C CA . VAL A 1 99 ? -11.964 6.036 18.717 1.00 92.75 99 VAL A CA 1
ATOM 822 C C . VAL A 1 99 ? -12.078 5.936 17.192 1.00 92.75 99 VAL A C 1
ATOM 824 O O . VAL A 1 99 ? -11.756 4.893 16.614 1.00 92.75 99 VAL A O 1
ATOM 827 N N . PRO A 1 100 ? -12.583 6.966 16.493 1.00 93.69 100 PRO A N 1
ATOM 828 C CA . PRO A 1 100 ? -12.596 6.973 15.035 1.00 93.69 100 PRO A CA 1
ATOM 829 C C . PRO A 1 100 ? -11.177 7.156 14.484 1.00 93.69 100 PRO A C 1
ATOM 831 O O . PRO A 1 100 ? -10.395 7.946 15.008 1.00 93.69 100 PRO A O 1
ATOM 834 N N . ILE A 1 101 ? -10.874 6.454 13.394 1.00 96.19 101 ILE A N 1
ATOM 835 C CA . ILE A 1 101 ? -9.615 6.571 12.651 1.00 96.19 101 ILE A CA 1
ATOM 836 C C . ILE A 1 101 ? -9.911 6.760 11.165 1.00 96.19 101 ILE A C 1
ATOM 838 O O . ILE A 1 101 ? -10.977 6.367 10.691 1.00 96.19 101 ILE A O 1
ATOM 842 N N . ASN A 1 102 ? -8.952 7.313 10.428 1.00 96.50 102 ASN A N 1
ATOM 843 C CA . ASN A 1 102 ? -9.007 7.406 8.973 1.00 96.50 102 ASN A CA 1
ATOM 844 C C . ASN A 1 102 ? -7.739 6.793 8.391 1.00 96.50 102 ASN A C 1
ATOM 846 O O . ASN A 1 102 ? -6.641 7.216 8.749 1.00 96.50 102 ASN A O 1
ATOM 850 N N . LEU A 1 103 ? -7.897 5.828 7.486 1.00 97.00 103 LEU A N 1
ATOM 851 C CA . LEU A 1 103 ? -6.770 5.287 6.735 1.00 97.00 103 LEU A CA 1
ATOM 852 C C . LEU A 1 103 ? -6.272 6.316 5.722 1.00 97.00 103 LEU A C 1
ATOM 854 O O . LEU A 1 103 ? -7.049 7.078 5.140 1.00 97.00 103 LEU A O 1
ATOM 858 N N . LYS A 1 104 ? -4.962 6.320 5.510 1.00 97.56 104 LYS A N 1
ATOM 859 C CA . LYS A 1 104 ? -4.301 7.123 4.488 1.00 97.56 104 LYS A CA 1
ATOM 860 C C . LYS A 1 104 ? -4.460 6.447 3.129 1.00 97.56 104 LYS A C 1
ATOM 862 O O . LYS A 1 104 ? -4.298 5.233 3.007 1.00 97.56 104 LYS A O 1
ATOM 867 N N . ASP A 1 105 ? -4.756 7.241 2.108 1.00 97.19 105 ASP A N 1
ATOM 868 C CA . ASP A 1 105 ? -4.831 6.760 0.732 1.00 97.19 105 ASP A CA 1
ATOM 869 C C . ASP A 1 105 ? -3.424 6.483 0.189 1.00 97.19 105 ASP A C 1
ATOM 871 O O . ASP A 1 105 ? -2.604 7.395 0.095 1.00 97.19 105 ASP A O 1
ATOM 875 N N . SER A 1 106 ? -3.144 5.226 -0.158 1.00 96.50 106 SER A N 1
ATOM 876 C CA . SER A 1 106 ? -1.865 4.797 -0.733 1.00 96.50 106 SER A CA 1
ATOM 877 C C . SER A 1 106 ? -1.827 4.870 -2.259 1.00 96.50 106 SER A C 1
ATOM 879 O O . SER A 1 106 ? -0.755 4.720 -2.838 1.00 96.50 106 SER A O 1
ATOM 881 N N . ARG A 1 107 ? -2.962 5.115 -2.934 1.00 97.06 107 ARG A N 1
ATOM 882 C CA . ARG A 1 107 ? -3.023 5.142 -4.406 1.00 97.06 107 ARG A CA 1
ATOM 883 C C . ARG A 1 107 ? -2.081 6.176 -5.030 1.00 97.06 107 ARG A C 1
ATOM 885 O O . ARG A 1 107 ? -1.440 5.820 -6.009 1.00 97.06 107 ARG A O 1
ATOM 892 N N . PRO A 1 108 ? -1.944 7.411 -4.502 1.00 97.75 108 PRO A N 1
ATOM 893 C CA . PRO A 1 108 ? -1.039 8.387 -5.103 1.00 97.75 108 PRO A CA 1
ATOM 894 C C . PRO A 1 108 ? 0.425 7.931 -5.086 1.00 97.75 108 PRO A C 1
ATOM 896 O O . PRO A 1 108 ? 1.063 7.932 -6.129 1.00 97.75 108 PRO A O 1
ATOM 899 N N . SER A 1 109 ? 0.937 7.471 -3.938 1.00 97.19 109 SER A N 1
ATOM 900 C CA . SER A 1 109 ? 2.331 7.009 -3.840 1.00 97.19 109 SER A CA 1
ATOM 901 C C . SER A 1 109 ? 2.574 5.700 -4.587 1.00 97.19 109 SER A C 1
ATOM 903 O O . SER A 1 109 ? 3.665 5.493 -5.108 1.00 97.19 109 SER A O 1
ATOM 905 N N . PHE A 1 110 ? 1.560 4.833 -4.669 1.00 96.19 110 PHE A N 1
ATOM 906 C CA . PHE A 1 110 ? 1.612 3.638 -5.504 1.00 96.19 110 PHE A CA 1
ATOM 907 C C . PHE A 1 110 ? 1.723 3.995 -6.988 1.00 96.19 110 PHE A C 1
ATOM 909 O O . PHE A 1 110 ? 2.611 3.484 -7.658 1.00 96.19 110 PHE A O 1
ATOM 916 N N . ASN A 1 111 ? 0.874 4.896 -7.490 1.00 97.62 111 ASN A N 1
ATOM 917 C CA . ASN A 1 111 ? 0.916 5.320 -8.890 1.00 97.62 111 ASN A CA 1
ATOM 918 C C . ASN A 1 111 ? 2.249 6.005 -9.224 1.00 97.62 111 ASN A C 1
ATOM 920 O O . ASN A 1 111 ? 2.847 5.701 -10.246 1.00 97.62 111 ASN A O 1
ATOM 924 N N . ASP A 1 112 ? 2.759 6.855 -8.328 1.00 97.00 112 ASP A N 1
ATOM 925 C CA . ASP A 1 112 ? 4.057 7.515 -8.509 1.00 97.00 112 ASP A CA 1
ATOM 926 C C . ASP A 1 112 ? 5.226 6.521 -8.628 1.00 97.00 112 ASP A C 1
ATOM 928 O O . ASP A 1 112 ? 6.227 6.829 -9.284 1.00 97.00 112 ASP A O 1
ATOM 932 N N . LEU A 1 113 ? 5.136 5.376 -7.941 1.00 95.75 113 LEU A N 1
ATOM 933 C CA . LEU A 1 113 ? 6.096 4.275 -8.020 1.00 95.75 113 LEU A CA 1
ATOM 934 C C . LEU A 1 113 ? 5.886 3.440 -9.293 1.00 95.75 113 LEU A C 1
ATOM 936 O O . LEU A 1 113 ? 6.862 3.096 -9.958 1.00 95.75 113 LEU A O 1
ATOM 940 N N . ASP A 1 114 ? 4.635 3.131 -9.634 1.00 95.12 114 ASP A N 1
ATOM 941 C CA . ASP A 1 114 ? 4.261 2.354 -10.822 1.00 95.12 114 ASP A CA 1
ATOM 942 C C . ASP A 1 114 ? 4.669 3.070 -12.118 1.00 95.12 114 ASP A C 1
ATOM 944 O O . ASP A 1 114 ? 5.261 2.455 -13.006 1.00 95.12 114 ASP A O 1
ATOM 948 N N . ASP A 1 115 ? 4.479 4.390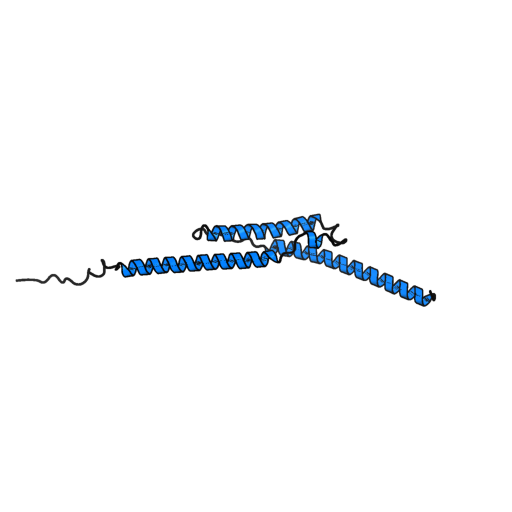 -12.183 1.00 96.25 115 ASP A N 1
ATOM 949 C CA . ASP A 1 115 ? 4.915 5.224 -13.305 1.00 96.25 115 ASP A CA 1
ATOM 950 C C . ASP A 1 115 ? 6.437 5.128 -13.507 1.00 96.25 115 ASP A C 1
ATOM 952 O O . ASP A 1 115 ? 6.911 4.905 -14.624 1.00 96.25 115 ASP A O 1
ATOM 956 N N . LEU A 1 116 ? 7.220 5.203 -12.422 1.00 94.56 116 LEU A N 1
ATOM 957 C CA . LEU A 1 116 ? 8.678 5.069 -12.483 1.00 94.56 116 LEU A CA 1
ATOM 958 C C . LEU A 1 116 ? 9.110 3.662 -12.934 1.00 94.56 116 LEU A C 1
ATOM 960 O O . LEU A 1 116 ? 10.026 3.520 -13.747 1.00 94.56 116 LEU A O 1
ATOM 964 N N . ILE A 1 117 ? 8.443 2.614 -12.441 1.00 91.94 117 ILE A N 1
ATOM 965 C CA . ILE A 1 117 ? 8.659 1.235 -12.908 1.00 91.94 117 ILE A CA 1
ATOM 966 C C . ILE A 1 117 ? 8.370 1.136 -14.412 1.00 91.94 117 ILE A C 1
ATOM 968 O O . ILE A 1 117 ? 9.136 0.507 -15.150 1.00 91.94 117 ILE A O 1
ATOM 972 N N . GLY A 1 118 ? 7.302 1.784 -14.879 1.00 92.69 118 GLY A N 1
ATOM 973 C CA . GLY A 1 118 ? 6.961 1.914 -16.292 1.00 92.69 118 GLY A CA 1
ATOM 974 C C . GLY A 1 118 ? 8.095 2.532 -17.110 1.00 92.69 118 GLY A C 1
ATOM 975 O O . GLY A 1 118 ? 8.540 1.930 -18.089 1.00 92.69 118 GLY A O 1
ATOM 976 N N . GLU A 1 119 ? 8.636 3.670 -16.672 1.00 92.00 119 GLU A N 1
ATOM 977 C CA . GLU A 1 119 ? 9.758 4.343 -17.343 1.00 92.00 119 GLU A CA 1
ATOM 978 C C . GLU A 1 119 ? 11.017 3.462 -17.431 1.00 92.00 119 GLU A C 1
ATOM 980 O O . GLU A 1 119 ? 11.688 3.406 -18.471 1.00 92.00 119 GLU A O 1
ATOM 985 N N . ILE A 1 120 ? 11.344 2.744 -16.353 1.00 90.12 120 ILE A N 1
ATOM 986 C CA . ILE A 1 120 ? 12.474 1.805 -16.324 1.00 90.12 120 ILE A CA 1
ATOM 987 C C . ILE A 1 120 ? 12.240 0.673 -17.335 1.00 90.12 120 ILE A C 1
ATOM 989 O O . ILE A 1 120 ? 13.130 0.351 -18.131 1.00 90.12 120 ILE A O 1
ATOM 993 N N . ASN A 1 121 ? 11.032 0.107 -17.362 1.00 90.88 121 ASN A N 1
ATOM 994 C CA . ASN A 1 121 ? 10.657 -0.955 -18.294 1.00 90.88 121 ASN A CA 1
ATOM 995 C C . ASN A 1 121 ? 10.722 -0.500 -19.757 1.00 90.88 121 ASN A C 1
ATOM 997 O O . ASN A 1 121 ? 11.242 -1.230 -20.606 1.00 90.88 121 ASN A O 1
ATOM 1001 N N . GLU A 1 122 ? 10.286 0.721 -20.068 1.00 91.50 122 GLU A N 1
ATOM 1002 C CA . GLU A 1 122 ? 10.428 1.290 -21.411 1.00 91.50 122 GLU A CA 1
ATOM 1003 C C . GLU A 1 122 ? 11.899 1.411 -21.832 1.00 91.50 122 GLU A C 1
ATOM 1005 O O . GLU A 1 122 ? 12.255 1.086 -22.975 1.00 91.50 122 GLU A O 1
ATOM 1010 N N . LYS A 1 123 ? 12.787 1.815 -20.913 1.00 88.19 123 LYS A N 1
ATOM 1011 C CA . LYS A 1 123 ? 14.232 1.865 -21.187 1.00 88.19 123 LYS A CA 1
ATOM 1012 C C . LYS A 1 123 ? 14.826 0.481 -21.428 1.00 88.19 123 LYS A C 1
ATOM 1014 O O . LYS A 1 123 ? 15.615 0.340 -22.366 1.00 88.19 123 LYS A O 1
ATOM 1019 N N . ILE A 1 124 ? 14.420 -0.530 -20.659 1.00 87.12 124 ILE A N 1
ATOM 1020 C CA . ILE A 1 124 ? 14.835 -1.928 -20.865 1.00 87.12 124 ILE A CA 1
ATOM 1021 C C . ILE A 1 124 ? 14.403 -2.409 -22.255 1.00 87.12 124 ILE A C 1
ATOM 1023 O O . ILE A 1 124 ? 15.228 -2.905 -23.023 1.00 87.12 124 ILE A O 1
ATOM 1027 N N . ILE A 1 125 ? 13.137 -2.200 -22.626 1.00 88.62 125 ILE A N 1
ATOM 1028 C CA . ILE A 1 125 ? 12.603 -2.589 -23.940 1.00 88.62 125 ILE A CA 1
ATOM 1029 C C . ILE A 1 125 ? 13.362 -1.875 -25.067 1.00 88.62 125 ILE A C 1
ATOM 1031 O O . ILE A 1 125 ? 13.763 -2.497 -26.054 1.00 88.62 125 ILE A O 1
ATOM 1035 N N . SER A 1 126 ? 13.606 -0.571 -24.923 1.00 88.06 126 SER A N 1
ATOM 1036 C CA . SER A 1 126 ? 14.373 0.221 -25.891 1.00 88.06 126 SER A CA 1
ATOM 1037 C C . SER A 1 126 ? 15.811 -0.285 -26.045 1.00 88.06 126 SER A C 1
ATOM 1039 O O . SER A 1 126 ? 16.331 -0.347 -27.164 1.00 88.06 126 SER A O 1
ATOM 1041 N N . HIS A 1 127 ? 16.453 -0.680 -24.942 1.00 85.38 127 HIS A N 1
ATOM 1042 C CA . HIS A 1 127 ? 17.792 -1.259 -24.947 1.00 85.38 127 HIS A CA 1
ATOM 1043 C C . HIS A 1 127 ? 17.821 -2.617 -25.662 1.00 85.38 127 HIS A C 1
ATOM 1045 O O . HIS A 1 127 ? 18.605 -2.793 -26.597 1.00 85.38 127 HIS A O 1
ATOM 1051 N N . ASN A 1 128 ? 16.913 -3.527 -25.301 1.00 84.75 128 ASN A N 1
ATOM 1052 C CA . ASN A 1 128 ? 16.815 -4.862 -25.897 1.00 84.75 128 ASN A CA 1
ATOM 1053 C C . ASN A 1 128 ? 16.563 -4.783 -27.410 1.00 84.75 128 ASN A C 1
ATOM 1055 O O . ASN A 1 128 ? 17.293 -5.381 -28.197 1.00 84.75 128 ASN A O 1
ATOM 1059 N N . ASN A 1 129 ? 15.644 -3.915 -27.845 1.00 87.19 129 ASN A N 1
ATOM 1060 C CA . ASN A 1 129 ? 15.371 -3.689 -29.267 1.00 87.19 129 ASN A CA 1
ATOM 1061 C C . ASN A 1 129 ? 16.598 -3.183 -30.051 1.00 87.19 129 ASN A C 1
ATOM 1063 O O . ASN A 1 129 ? 16.740 -3.464 -31.244 1.00 87.19 129 ASN A O 1
ATOM 1067 N N . LYS A 1 130 ? 17.483 -2.396 -29.422 1.00 83.00 130 LYS A N 1
ATOM 1068 C CA . LYS A 1 130 ? 18.732 -1.936 -30.056 1.00 83.00 130 LYS A CA 1
ATOM 1069 C C . LYS A 1 130 ? 19.752 -3.068 -30.176 1.00 83.00 130 LYS A C 1
ATOM 1071 O O . LYS A 1 130 ? 20.465 -3.103 -31.178 1.00 83.00 130 LYS A O 1
ATOM 1076 N N . ILE A 1 131 ? 19.827 -3.965 -29.192 1.00 80.12 131 ILE A N 1
ATOM 1077 C CA . ILE A 1 131 ? 20.681 -5.161 -29.252 1.00 80.12 131 ILE A CA 1
ATOM 1078 C C . ILE A 1 131 ? 20.211 -6.080 -30.384 1.00 80.12 131 ILE A C 1
ATOM 1080 O O . ILE A 1 131 ? 21.011 -6.399 -31.263 1.00 80.12 131 ILE A O 1
ATOM 1084 N N . ASP A 1 132 ? 18.917 -6.395 -30.446 1.00 77.31 132 ASP A N 1
ATOM 1085 C CA . ASP A 1 132 ? 18.350 -7.280 -31.474 1.00 77.31 132 ASP A CA 1
ATOM 1086 C C . ASP A 1 132 ? 18.596 -6.758 -32.895 1.00 77.31 132 ASP A C 1
ATOM 1088 O O . ASP A 1 132 ? 18.956 -7.507 -33.809 1.00 77.31 132 ASP A O 1
ATOM 1092 N N . LYS A 1 133 ? 18.451 -5.441 -33.095 1.00 78.31 133 LYS A N 1
ATOM 1093 C CA . LYS A 1 133 ? 18.760 -4.800 -34.382 1.00 78.31 133 LYS A CA 1
ATOM 1094 C C . LYS A 1 133 ? 20.233 -4.943 -34.747 1.00 78.31 133 LYS A C 1
ATOM 1096 O O . LYS A 1 133 ? 20.527 -5.316 -35.881 1.00 78.31 133 LYS A O 1
ATOM 1101 N N . LYS A 1 134 ? 21.146 -4.708 -33.798 1.00 73.31 134 LYS A N 1
ATOM 1102 C CA . LYS A 1 134 ? 22.589 -4.882 -34.023 1.00 73.31 134 LYS A CA 1
ATOM 1103 C C . LYS A 1 134 ? 22.937 -6.327 -34.372 1.00 73.31 134 LYS A C 1
ATOM 1105 O O . LYS A 1 134 ? 23.694 -6.546 -35.312 1.00 73.31 134 LYS A O 1
ATOM 1110 N N . GLU A 1 135 ? 22.368 -7.311 -33.676 1.00 78.38 135 GLU A N 1
ATOM 1111 C CA . GLU A 1 135 ? 22.583 -8.723 -34.013 1.00 78.38 135 GLU A CA 1
ATOM 1112 C C . GLU A 1 135 ? 22.046 -9.075 -35.404 1.00 78.38 135 GLU A C 1
ATOM 1114 O O . GLU A 1 135 ? 22.697 -9.804 -36.155 1.00 78.38 135 GLU A O 1
ATOM 1119 N N . SER A 1 136 ? 20.873 -8.553 -35.767 1.00 73.56 136 SER A N 1
ATOM 1120 C CA . SER A 1 136 ? 20.270 -8.758 -37.088 1.00 73.56 136 SER A CA 1
ATOM 1121 C C . SER A 1 136 ? 21.127 -8.157 -38.205 1.00 73.56 136 SER A C 1
ATOM 1123 O O . SER A 1 136 ? 21.392 -8.820 -39.209 1.00 73.56 136 SER A O 1
ATOM 1125 N N . GLU A 1 137 ? 21.616 -6.929 -38.026 1.00 80.06 137 GLU A N 1
ATOM 1126 C CA . GLU A 1 137 ? 22.535 -6.272 -38.962 1.00 80.06 137 GLU A CA 1
ATOM 1127 C C . GLU A 1 137 ? 23.867 -7.019 -39.067 1.00 80.06 137 GLU A C 1
ATOM 1129 O O . GLU A 1 137 ? 24.353 -7.259 -40.173 1.00 80.06 137 GLU A O 1
ATOM 1134 N N . PHE A 1 138 ? 24.420 -7.474 -37.941 1.00 77.38 138 PHE A N 1
ATOM 1135 C CA . PHE A 1 138 ? 25.649 -8.260 -37.920 1.00 77.38 138 PHE A CA 1
ATOM 1136 C C . PHE A 1 138 ? 25.484 -9.614 -38.625 1.00 77.38 138 PHE A C 1
ATOM 1138 O O . PHE A 1 138 ? 26.331 -9.994 -39.432 1.00 77.38 138 PHE A O 1
ATOM 1145 N N . LYS A 1 139 ? 24.365 -10.322 -38.405 1.00 80.38 139 LYS A N 1
ATOM 1146 C CA . LYS A 1 139 ? 24.025 -11.561 -39.131 1.00 80.38 139 LYS A CA 1
ATOM 1147 C C . LYS A 1 139 ? 23.894 -11.319 -40.635 1.00 80.38 139 LYS A C 1
ATOM 1149 O O . LYS A 1 139 ? 24.405 -12.118 -41.418 1.00 80.38 139 LYS A O 1
ATOM 1154 N N . LYS A 1 140 ? 23.258 -10.215 -41.049 1.00 80.81 140 LYS A N 1
ATOM 1155 C CA . LYS A 1 140 ? 23.162 -9.822 -42.467 1.00 80.81 140 LYS A CA 1
ATOM 1156 C C . LYS A 1 140 ? 24.536 -9.544 -43.074 1.00 80.81 140 LYS A C 1
ATOM 1158 O O . LYS A 1 140 ? 24.795 -10.002 -44.181 1.00 80.81 140 LYS A O 1
ATOM 1163 N N . LEU A 1 141 ? 25.417 -8.845 -42.354 1.00 77.25 141 LEU A N 1
ATOM 1164 C CA . LEU A 1 141 ? 26.794 -8.594 -42.790 1.00 77.25 141 LEU A CA 1
ATOM 1165 C C . LEU A 1 141 ? 27.584 -9.900 -42.928 1.00 77.25 141 LEU A C 1
ATOM 1167 O O . LEU A 1 141 ? 28.182 -10.129 -43.975 1.00 77.25 141 LEU A O 1
ATOM 1171 N N . LYS A 1 142 ? 27.526 -10.798 -41.937 1.00 79.00 142 LYS A N 1
ATOM 1172 C CA . LYS A 1 142 ? 28.141 -12.134 -42.025 1.00 79.00 142 LYS A CA 1
ATOM 1173 C C . LYS A 1 142 ? 27.679 -12.901 -43.265 1.00 79.00 142 LYS A C 1
ATOM 1175 O O . LYS A 1 142 ? 28.505 -13.388 -44.029 1.00 79.00 142 LYS A O 1
ATOM 1180 N N . ALA A 1 143 ? 26.366 -12.941 -43.499 1.00 8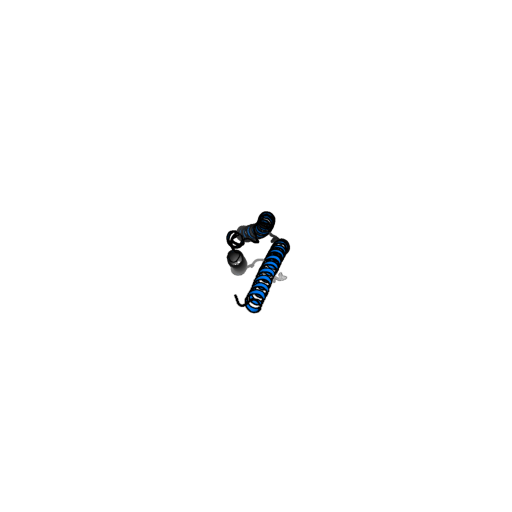2.44 143 ALA A N 1
ATOM 1181 C CA . ALA A 1 143 ? 25.787 -13.608 -44.662 1.00 82.44 143 ALA A CA 1
ATOM 1182 C C . ALA A 1 143 ? 26.222 -12.964 -45.991 1.00 82.44 143 ALA A C 1
ATOM 1184 O O . ALA A 1 143 ? 26.500 -13.678 -46.950 1.00 82.44 143 ALA A O 1
ATOM 1185 N N . ALA A 1 144 ? 26.315 -11.632 -46.046 1.00 80.19 144 ALA A N 1
ATOM 1186 C CA . ALA A 1 144 ? 26.737 -10.899 -47.239 1.00 80.19 144 ALA A CA 1
ATOM 1187 C C . ALA A 1 144 ? 28.231 -11.077 -47.567 1.00 80.19 144 ALA A C 1
ATOM 1189 O O . ALA A 1 144 ? 28.599 -11.048 -48.739 1.00 80.19 14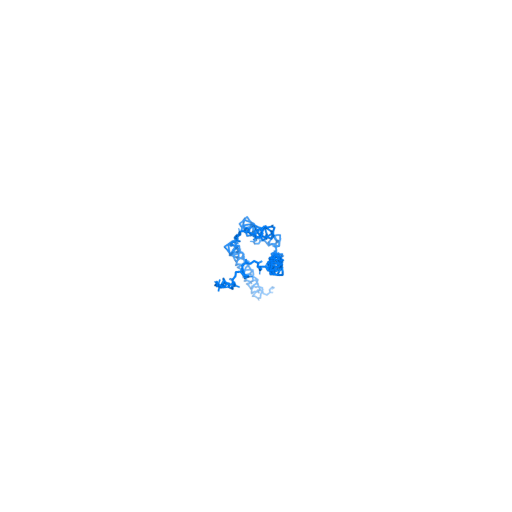4 ALA A O 1
ATOM 1190 N N . PHE A 1 145 ? 29.080 -11.273 -46.553 1.00 78.56 145 PHE A N 1
ATOM 1191 C CA . PHE A 1 145 ? 30.531 -11.434 -46.710 1.00 78.56 145 PHE A CA 1
ATOM 1192 C C . PHE A 1 145 ? 31.027 -12.885 -46.563 1.00 78.56 145 PHE A C 1
ATOM 1194 O O . PHE A 1 145 ? 32.225 -13.126 -46.681 1.00 78.56 145 PHE A O 1
ATOM 1201 N N . GLY A 1 146 ? 30.129 -13.853 -46.346 1.00 63.69 146 GLY A N 1
ATOM 1202 C CA . GLY A 1 146 ? 30.455 -15.282 -46.288 1.00 63.69 146 GLY A CA 1
ATOM 1203 C C . GLY A 1 146 ? 31.304 -15.709 -45.084 1.00 63.69 146 GLY A C 1
ATOM 1204 O O . GLY A 1 146 ? 32.059 -16.673 -45.204 1.00 63.69 146 GLY A O 1
ATOM 1205 N N . ILE A 1 147 ? 31.202 -14.997 -43.952 1.00 55.56 147 ILE A N 1
ATOM 1206 C CA . ILE A 1 147 ? 31.946 -15.271 -42.702 1.00 55.56 147 ILE A CA 1
ATOM 1207 C C . ILE A 1 147 ? 31.039 -15.869 -41.627 1.00 55.56 147 ILE A C 1
ATOM 1209 O O . ILE A 1 147 ? 29.835 -15.544 -41.574 1.00 55.56 147 ILE A O 1
#

Radius of gyration: 33.5 Å; chains: 1; bounding box: 102×24×97 Å

Foldseek 3Di:
DDDDDPPDDPPVVPDPPVVVVVVVVVVVVVVLVVVLVVLVVVLVVLVVVLVPDDDPVVVVPDPLCVVCVVVLVVLVVVLVVLSVVQSVQSVVCSVPVVDDDDRDDSVVSVVSNVVVVVVSVVVVVVVVVVVVVVVVVVVVVCVVVVD

pLDDT: mean 84.96, std 15.2, range [38.88, 98.19]

Secondary structure (DSSP, 8-state):
--------SSTTSS---HHHHHHHHHHHHHHHHHHHHHHHHHHHHHHHHHHTSPPTHHHHT-TTTGGGHHHHHHHHHHHHHHHHHHHHHHHHHHH-TTS---PPP-HHHHHHHHHHHHHHHHHHHHHHHHHHHHHHHHHHHHHHHT-

Sequence (147 aa):
MKSRKRSLSIRQQKTITEELIDSIKDYFDETFESDINSLKKLLNRYSEATETIPDISVFENNPMYEPFEKDFELKYNAFKQIIETNTELIEDKIKSPSVPINLKDSRPSFNDLDDLIGEINEKIISHNNKIDKKESEFKKLKAAFGI